Protein AF-A0A8R2HNH5-F1 (afdb_monomer_lite)

Sequence (149 aa):
MDLLIDYLKSFKLNRCCCLFSVRTGLLLIGYFNIIYDSMAIAAISEFLYSPIVQEVLDAITKEQMPFQNSIPIFCYITEFGFNVVLLCAVYRRDLYLLKIYLYGCFTILVTSILFYSVVIAGFDVLMEFVIVFSITYRAISGGGAARRR

Radius of gyration: 25.28 Å; chains: 1; bounding box: 56×39×74 Å

Organism: Bombyx mori (NCBI:txid7091)

pLDDT: mean 72.69, std 14.48, range [40.78, 89.88]

Secondary structure (DSSP, 8-state):
-HHHHHHHHHS-TT--SSS--HHHHHHHHHHHHHHHHHHHHHHHHTT-S-HHHHHHHHHHHTTS-TTTTHHHHHHHHHHHHHHHHHHHHHHHT-HHHHHHHHHHHHHHHHHHHHHHHHHHHHHHHHHHHHHHHHHHHHHHHHTTTTT--

Foldseek 3Di:
DVVVVVVVVVLPLPDDDDDDRPLVVLLVVLVVLLVVLVVVLVCLVVVVDDVVVVVVVCVVPVVPDPCPSVVVNVVSVVSNVLSVLSNVCSVVVPPVSVVVSVVVVVVVVVVVVVVVVVVVVVVVVVVVVVVVVVVVVCVVVVVVVVPPD

Structure (mmCIF, N/CA/C/O backbone):
data_AF-A0A8R2HNH5-F1
#
_entry.id   AF-A0A8R2HNH5-F1
#
loop_
_atom_site.group_PDB
_atom_site.id
_atom_site.type_symbol
_atom_site.label_atom_id
_atom_site.label_alt_id
_atom_site.label_comp_id
_atom_site.label_asym_id
_atom_site.label_entity_id
_atom_site.label_seq_id
_atom_site.pdbx_PDB_ins_code
_atom_site.Cartn_x
_atom_site.Cartn_y
_atom_site.Cartn_z
_atom_site.occupancy
_atom_site.B_iso_or_equiv
_atom_site.auth_seq_id
_atom_site.auth_comp_id
_atom_site.auth_asym_id
_atom_site.auth_atom_id
_atom_site.pdbx_PDB_model_num
ATOM 1 N N . MET A 1 1 ? -23.394 -8.889 -0.971 1.00 49.19 1 MET A N 1
ATOM 2 C CA . MET A 1 1 ? -22.913 -7.711 -0.213 1.00 49.19 1 MET A CA 1
ATOM 3 C C . MET A 1 1 ? -23.625 -7.604 1.132 1.00 49.19 1 MET A C 1
ATOM 5 O O . MET A 1 1 ? -22.932 -7.603 2.141 1.00 49.19 1 MET A O 1
ATOM 9 N N . ASP A 1 2 ? -24.962 -7.654 1.191 1.00 47.84 2 ASP A N 1
ATOM 10 C CA . ASP A 1 2 ? -25.712 -7.696 2.468 1.00 47.84 2 ASP A CA 1
ATOM 11 C C . ASP A 1 2 ? -25.355 -8.895 3.358 1.00 47.84 2 ASP A C 1
ATOM 13 O O . ASP A 1 2 ? -25.257 -8.764 4.571 1.00 47.84 2 ASP A O 1
ATOM 17 N N . LEU A 1 3 ? -24.996 -10.025 2.746 1.00 54.62 3 LEU A N 1
ATOM 18 C CA . LEU A 1 3 ? -24.497 -11.223 3.431 1.00 54.62 3 LEU A CA 1
ATOM 19 C C . LEU A 1 3 ? -23.224 -10.976 4.266 1.00 54.62 3 LEU A C 1
ATOM 21 O O . LEU A 1 3 ? -23.068 -11.564 5.329 1.00 54.62 3 LEU A O 1
ATOM 25 N N . LEU A 1 4 ? -22.333 -10.078 3.824 1.00 55.91 4 LEU A N 1
ATOM 26 C CA . LEU A 1 4 ? -21.110 -9.710 4.555 1.00 55.91 4 LEU A CA 1
ATOM 27 C C . LEU A 1 4 ? -21.417 -8.729 5.700 1.00 55.91 4 LEU A C 1
ATOM 29 O O . LEU A 1 4 ? -20.764 -8.749 6.742 1.00 55.91 4 LEU A O 1
ATOM 33 N N . ILE A 1 5 ? -22.458 -7.909 5.528 1.00 55.69 5 ILE A N 1
ATOM 34 C CA . ILE A 1 5 ? -22.980 -6.989 6.545 1.00 55.69 5 ILE A CA 1
ATOM 35 C C . ILE A 1 5 ? -23.685 -7.770 7.658 1.00 55.69 5 ILE A C 1
ATOM 37 O O . ILE A 1 5 ? -23.468 -7.472 8.833 1.00 55.69 5 ILE A O 1
ATOM 41 N N . ASP A 1 6 ? -24.468 -8.789 7.306 1.00 54.00 6 ASP A N 1
ATOM 42 C CA . ASP A 1 6 ? -25.067 -9.710 8.270 1.00 54.00 6 ASP A CA 1
ATOM 43 C C . ASP A 1 6 ? -24.006 -10.567 8.959 1.00 54.00 6 ASP A C 1
ATOM 45 O O . ASP A 1 6 ? -24.105 -10.790 10.164 1.00 54.00 6 ASP A O 1
ATOM 49 N N . TYR A 1 7 ? -22.927 -10.943 8.262 1.00 58.75 7 TYR A N 1
ATOM 50 C CA . TYR A 1 7 ? -21.777 -11.600 8.889 1.00 58.75 7 TYR A CA 1
ATOM 51 C C . TYR A 1 7 ? -21.073 -10.696 9.911 1.00 58.75 7 TYR A C 1
ATOM 53 O O . TYR A 1 7 ? -20.770 -11.153 11.009 1.00 58.75 7 TYR A O 1
ATOM 61 N N . LEU A 1 8 ? -20.863 -9.408 9.605 1.00 55.78 8 LEU A N 1
ATOM 62 C CA . LEU A 1 8 ? -20.265 -8.428 10.527 1.00 55.78 8 LEU A CA 1
ATOM 63 C C . LEU A 1 8 ? -21.180 -8.065 11.704 1.00 55.78 8 LEU A C 1
ATOM 65 O O . LEU A 1 8 ? -20.689 -7.853 12.809 1.00 55.78 8 LEU A O 1
ATOM 69 N N . LYS A 1 9 ? -22.500 -8.000 11.493 1.00 54.69 9 LYS A N 1
ATOM 70 C CA . LYS A 1 9 ? -23.485 -7.831 12.578 1.00 54.69 9 LYS A CA 1
ATOM 71 C C . LYS A 1 9 ? -23.578 -9.075 13.465 1.00 54.69 9 LYS A C 1
ATOM 73 O O . LYS A 1 9 ? -23.731 -8.944 14.679 1.00 54.69 9 LYS A O 1
ATOM 78 N N . SER A 1 10 ? -23.500 -10.260 12.857 1.00 50.50 10 SER A N 1
ATOM 79 C CA . SER A 1 10 ? -23.504 -11.564 13.532 1.00 50.50 10 SER A CA 1
ATOM 80 C C . SER A 1 10 ? -22.208 -11.808 14.309 1.00 50.50 10 SER A C 1
ATOM 82 O O . SER A 1 10 ? -22.240 -12.357 15.415 1.00 50.50 10 SER A O 1
ATOM 84 N N . PHE A 1 11 ? -21.079 -11.295 13.805 1.00 51.25 11 PHE A N 1
ATOM 85 C CA . PHE A 1 11 ? -19.851 -11.105 14.567 1.00 51.25 11 PHE A CA 1
ATOM 86 C C . PHE A 1 11 ? -20.109 -10.067 15.662 1.00 51.25 11 PHE A C 1
ATOM 88 O O . PHE A 1 11 ? -19.769 -8.889 15.561 1.00 51.25 11 PHE A O 1
ATOM 95 N N . LYS A 1 12 ? -20.711 -10.504 16.771 1.00 48.16 12 LYS A N 1
ATOM 96 C CA . LYS A 1 12 ? -20.643 -9.776 18.034 1.00 48.16 12 LYS A CA 1
ATOM 97 C C . LYS A 1 12 ? -19.169 -9.464 18.278 1.00 48.16 12 LYS A C 1
ATOM 99 O O . LYS A 1 12 ? -18.427 -10.317 18.755 1.00 48.16 12 LYS A O 1
ATOM 104 N N . LEU A 1 13 ? -18.777 -8.211 18.045 1.00 52.16 13 LEU A N 1
ATOM 105 C CA . LEU A 1 13 ? -17.449 -7.641 18.321 1.00 52.16 13 LEU A CA 1
ATOM 106 C C . LEU A 1 13 ? -16.984 -7.864 19.787 1.00 52.16 13 LEU A C 1
ATOM 108 O O . LEU A 1 13 ? -15.843 -7.583 20.141 1.00 52.16 13 LEU A O 1
ATOM 112 N N . ASN A 1 14 ? -17.884 -8.377 20.636 1.00 46.84 14 ASN A N 1
ATOM 113 C CA . ASN A 1 14 ? -17.722 -8.694 22.050 1.00 46.84 14 ASN A CA 1
ATOM 114 C C . ASN A 1 14 ? -17.674 -10.200 22.399 1.00 46.84 14 ASN A C 1
ATOM 116 O O . ASN A 1 14 ? -17.499 -10.509 23.576 1.00 46.84 14 ASN A O 1
ATOM 120 N N . ARG A 1 15 ? -17.846 -11.153 21.468 1.00 49.06 15 ARG A N 1
ATOM 121 C CA . ARG A 1 15 ? -17.728 -12.592 21.790 1.00 49.06 15 ARG A CA 1
ATOM 122 C C . ARG A 1 15 ? -16.972 -13.371 20.716 1.00 49.06 15 ARG A C 1
ATOM 124 O O . ARG A 1 15 ? -17.562 -13.762 19.721 1.00 49.06 15 ARG A O 1
ATOM 131 N N . CYS A 1 16 ? -15.724 -13.717 21.026 1.00 52.25 16 CYS A N 1
ATOM 132 C CA . CYS A 1 16 ? -15.143 -15.003 20.643 1.00 52.25 16 CYS A CA 1
ATOM 133 C C . CYS A 1 16 ? -14.421 -15.595 21.860 1.00 52.25 16 CYS A C 1
ATOM 135 O O . CYS A 1 16 ? -13.607 -14.936 22.501 1.00 52.25 16 CYS A O 1
ATOM 137 N N . CYS A 1 17 ? -14.782 -16.835 22.180 1.00 53.31 17 CYS A N 1
ATOM 138 C CA . CYS A 1 17 ? -14.506 -17.542 23.427 1.00 53.31 17 CYS A CA 1
ATOM 139 C C . CYS A 1 17 ? -13.074 -18.071 23.603 1.00 53.31 17 CYS A C 1
ATOM 141 O O . CYS A 1 17 ? -12.868 -18.811 24.558 1.00 53.31 17 CYS A O 1
ATOM 143 N N . CYS A 1 18 ? -12.094 -17.756 22.743 1.00 49.91 18 CYS A N 1
ATOM 144 C CA . CYS A 1 18 ? -10.873 -18.574 22.739 1.00 49.91 18 CYS A CA 1
ATOM 145 C C . CYS A 1 18 ? -9.495 -17.902 22.687 1.00 49.91 18 CYS A C 1
ATOM 147 O O . CYS A 1 18 ? -8.581 -18.686 22.849 1.00 49.91 18 CYS A O 1
ATOM 149 N N . LEU A 1 19 ? -9.293 -16.571 22.540 1.00 49.72 19 LEU A N 1
ATOM 150 C CA . LEU A 1 19 ? -8.087 -15.863 23.078 1.00 49.72 19 LEU A CA 1
ATOM 151 C C . LEU A 1 19 ? -7.898 -14.390 22.657 1.00 49.72 19 LEU A C 1
ATOM 153 O O . LEU A 1 19 ? -7.237 -13.670 23.392 1.00 49.72 19 LEU A O 1
ATOM 157 N N . PHE A 1 20 ? -8.476 -13.882 21.561 1.00 53.72 20 PHE A N 1
ATOM 158 C CA . PHE A 1 20 ? -8.347 -12.455 21.204 1.00 53.72 20 PHE A CA 1
ATOM 159 C C . PHE A 1 20 ? -9.618 -11.920 20.530 1.00 53.72 20 PHE A C 1
ATOM 161 O O . PHE A 1 20 ? -10.159 -12.541 19.616 1.00 53.72 20 PHE A O 1
ATOM 168 N N . SER A 1 21 ? -10.112 -10.760 20.978 1.00 66.12 21 SER A N 1
ATOM 169 C CA . SER A 1 21 ? -11.198 -10.063 20.279 1.00 66.12 21 SER A CA 1
ATOM 170 C C . SER A 1 21 ? -10.675 -9.550 18.937 1.00 66.12 21 SER A C 1
ATOM 172 O O . SER A 1 21 ? -9.622 -8.912 18.886 1.00 66.12 21 SER A O 1
ATOM 174 N N . VAL A 1 22 ? -11.435 -9.775 17.861 1.00 71.06 22 VAL A N 1
ATOM 175 C CA . VAL A 1 22 ? -11.152 -9.256 16.507 1.00 71.06 22 VAL A CA 1
ATOM 176 C C . VAL A 1 22 ? -10.883 -7.748 16.534 1.00 71.06 22 VAL A C 1
ATOM 178 O O . VAL A 1 22 ? -10.036 -7.245 15.802 1.00 71.06 22 VAL A O 1
ATOM 181 N N . ARG A 1 23 ? -11.535 -7.032 17.457 1.00 71.62 23 ARG A N 1
ATOM 182 C CA . ARG A 1 23 ? -11.308 -5.607 17.698 1.00 71.62 23 ARG A CA 1
ATOM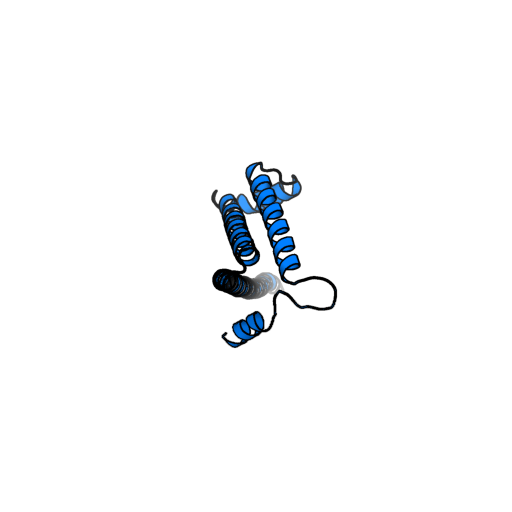 183 C C . ARG A 1 23 ? -9.869 -5.299 18.107 1.00 71.62 23 ARG A C 1
ATOM 185 O O . ARG A 1 23 ? -9.281 -4.351 17.602 1.00 71.62 23 ARG A O 1
ATOM 192 N N . THR A 1 24 ? -9.322 -6.076 19.036 1.00 76.62 24 THR A N 1
ATOM 193 C CA . THR A 1 24 ? -7.963 -5.877 19.542 1.00 76.62 24 THR A CA 1
ATOM 194 C C . THR A 1 24 ? -6.935 -6.199 18.460 1.00 76.62 24 THR A C 1
ATOM 196 O O . THR A 1 24 ? -5.961 -5.467 18.327 1.00 76.62 24 THR A O 1
ATOM 199 N N . GLY A 1 25 ? -7.188 -7.225 17.637 1.00 79.38 25 GLY A N 1
ATOM 200 C CA . GLY A 1 25 ? -6.348 -7.542 16.477 1.00 79.38 25 GLY A CA 1
ATOM 201 C C . GLY A 1 25 ? -6.313 -6.411 15.444 1.00 79.38 25 GLY A C 1
ATOM 202 O O . GLY A 1 25 ? -5.236 -5.976 15.052 1.00 79.38 25 GLY A O 1
ATOM 203 N N . LEU A 1 26 ? -7.479 -5.874 15.068 1.00 81.31 26 LEU A N 1
ATOM 204 C CA . LEU A 1 26 ? -7.586 -4.745 14.133 1.00 81.31 26 LEU A CA 1
ATOM 205 C C . LEU A 1 26 ? -6.884 -3.480 14.642 1.00 81.31 26 LEU A C 1
ATOM 207 O O . LEU A 1 26 ? -6.230 -2.792 13.865 1.00 81.31 26 LEU A O 1
ATOM 211 N N . LEU A 1 27 ? -7.003 -3.179 15.939 1.00 83.56 27 LEU A N 1
ATOM 212 C CA . LEU A 1 27 ? -6.308 -2.036 16.538 1.00 83.56 27 LEU A CA 1
ATOM 213 C C . LEU A 1 27 ? -4.793 -2.221 16.495 1.00 83.56 27 LEU A C 1
ATOM 215 O O . LEU A 1 27 ? -4.081 -1.300 16.111 1.00 83.56 27 LEU A O 1
ATOM 219 N N . LEU A 1 28 ? -4.309 -3.406 16.868 1.00 86.31 28 LEU A N 1
ATOM 220 C CA . LEU A 1 28 ? -2.882 -3.706 16.891 1.00 86.31 28 LEU A CA 1
ATOM 221 C C . LEU A 1 28 ? -2.278 -3.595 15.485 1.00 86.31 28 LEU A C 1
ATOM 223 O O . LEU A 1 28 ? -1.297 -2.880 15.310 1.00 86.31 28 LEU A O 1
ATOM 227 N N . ILE A 1 29 ? -2.910 -4.209 14.482 1.00 86.50 29 ILE A N 1
ATOM 228 C CA . ILE A 1 29 ? -2.470 -4.126 13.080 1.00 86.50 29 ILE A CA 1
ATOM 229 C C . ILE A 1 29 ? -2.472 -2.673 12.586 1.00 86.50 29 ILE A C 1
ATOM 231 O O . ILE A 1 29 ? -1.481 -2.226 12.017 1.00 86.50 29 ILE A O 1
ATOM 235 N N . GLY A 1 30 ? -3.538 -1.911 12.856 1.00 85.50 30 GLY A N 1
ATOM 236 C CA . GLY A 1 30 ? -3.618 -0.506 12.449 1.00 85.50 30 GLY A CA 1
ATOM 237 C C . GLY A 1 30 ? -2.497 0.355 13.040 1.00 85.50 30 GLY A C 1
ATOM 238 O O . GLY A 1 30 ? -1.907 1.163 12.327 1.00 85.50 30 GLY A O 1
ATOM 239 N N . TYR A 1 31 ? -2.157 0.162 14.319 1.00 87.31 31 TYR A N 1
ATOM 240 C CA . TYR A 1 31 ? -1.046 0.883 14.951 1.00 87.31 31 TYR A CA 1
ATOM 241 C C . TYR A 1 31 ? 0.321 0.489 14.382 1.00 87.31 31 TYR A C 1
ATOM 243 O O . TYR A 1 31 ? 1.149 1.370 14.153 1.00 87.31 31 TYR A O 1
ATOM 251 N N . PHE A 1 32 ? 0.561 -0.803 14.138 1.00 89.88 32 PHE A N 1
ATOM 252 C CA . PHE A 1 32 ? 1.813 -1.255 13.523 1.00 89.88 32 PHE A CA 1
ATOM 253 C C . PHE A 1 32 ? 1.995 -0.682 12.117 1.00 89.88 32 PHE A C 1
ATOM 255 O O . PHE A 1 32 ? 3.085 -0.203 11.807 1.00 89.88 32 PHE A O 1
ATOM 262 N N . ASN A 1 33 ? 0.932 -0.658 11.309 1.00 88.50 33 ASN A N 1
ATOM 263 C CA . ASN A 1 33 ? 0.999 -0.090 9.966 1.00 88.50 33 ASN A CA 1
ATOM 264 C C . ASN A 1 33 ? 1.287 1.417 9.993 1.00 88.50 33 ASN A C 1
ATOM 266 O O . ASN A 1 33 ? 2.152 1.871 9.261 1.00 88.50 33 ASN A O 1
ATOM 270 N N . ILE A 1 34 ? 0.672 2.185 10.900 1.00 89.81 34 ILE A N 1
ATOM 271 C CA . ILE A 1 34 ? 0.979 3.621 11.046 1.00 89.81 34 ILE A CA 1
ATOM 272 C C . ILE A 1 34 ? 2.462 3.865 11.358 1.00 89.81 34 ILE A C 1
ATOM 274 O O . ILE A 1 34 ? 3.072 4.777 10.797 1.00 89.81 34 ILE A O 1
ATOM 278 N N . ILE A 1 35 ? 3.043 3.072 12.264 1.00 89.69 35 ILE A N 1
ATOM 279 C CA . ILE A 1 35 ? 4.464 3.194 12.614 1.00 89.69 35 ILE A CA 1
ATOM 280 C C . ILE A 1 35 ? 5.322 2.859 11.392 1.00 89.69 35 ILE A C 1
ATOM 282 O O . ILE A 1 35 ? 6.223 3.627 11.057 1.00 89.69 35 ILE A O 1
ATOM 286 N N . TYR A 1 36 ? 5.010 1.764 10.701 1.00 88.31 36 TYR A N 1
ATOM 287 C CA . TYR A 1 36 ? 5.710 1.355 9.488 1.00 88.31 36 TYR A CA 1
ATOM 288 C C . TYR A 1 36 ? 5.659 2.433 8.396 1.00 88.31 36 TYR A C 1
ATOM 290 O O . TYR A 1 36 ? 6.710 2.836 7.900 1.00 88.31 36 TYR A O 1
ATOM 298 N N . ASP A 1 37 ? 4.475 2.970 8.099 1.00 86.56 37 ASP A N 1
ATOM 299 C CA . ASP A 1 37 ? 4.272 4.018 7.093 1.00 86.56 37 ASP A CA 1
ATOM 300 C C . ASP A 1 37 ? 5.079 5.277 7.439 1.00 86.56 37 ASP A C 1
ATOM 302 O O . ASP A 1 37 ? 5.743 5.861 6.582 1.00 86.56 37 ASP A O 1
ATOM 306 N N . SER A 1 38 ? 5.087 5.676 8.716 1.00 86.12 38 SER A N 1
ATOM 307 C CA . SER A 1 38 ? 5.867 6.833 9.170 1.00 86.12 38 SER A CA 1
ATOM 308 C C . SER A 1 38 ? 7.379 6.624 9.018 1.00 86.12 38 SER A C 1
ATOM 310 O O . SER A 1 38 ? 8.084 7.541 8.593 1.00 86.12 38 SER A O 1
ATOM 312 N N . MET A 1 39 ? 7.876 5.410 9.292 1.00 85.19 39 MET A N 1
ATOM 313 C CA . MET A 1 39 ? 9.281 5.056 9.077 1.00 85.19 39 MET A CA 1
ATOM 314 C C . MET A 1 39 ? 9.627 5.001 7.586 1.00 85.19 39 MET A C 1
ATOM 316 O O . MET A 1 39 ? 10.702 5.456 7.203 1.00 85.19 39 MET A O 1
ATOM 320 N N . ALA A 1 40 ? 8.727 4.491 6.741 1.00 82.12 40 ALA A N 1
ATOM 321 C CA . ALA A 1 40 ? 8.919 4.428 5.295 1.00 82.12 40 ALA A CA 1
ATOM 322 C C . ALA A 1 40 ? 8.988 5.830 4.667 1.00 82.12 40 ALA A C 1
ATOM 324 O O . ALA A 1 40 ? 9.898 6.109 3.885 1.00 82.12 40 ALA A O 1
ATOM 325 N N . ILE A 1 41 ? 8.089 6.740 5.058 1.00 82.25 41 ILE A N 1
ATOM 326 C CA . ILE A 1 41 ? 8.113 8.1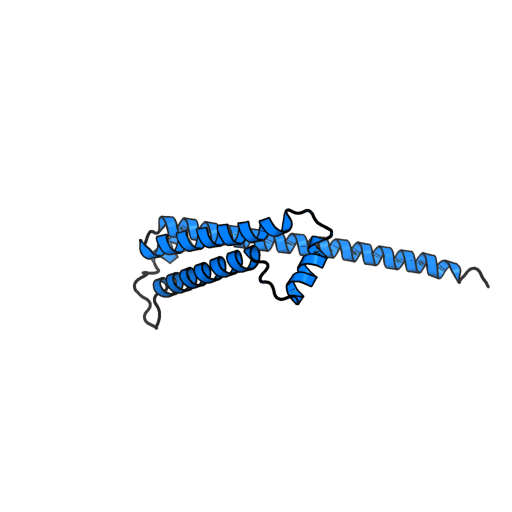39 4.600 1.00 82.25 41 ILE A CA 1
ATOM 327 C C . ILE A 1 41 ? 9.418 8.823 5.030 1.00 82.25 41 ILE A C 1
ATOM 329 O O . ILE A 1 41 ? 10.064 9.474 4.205 1.00 82.25 41 ILE A O 1
ATOM 333 N N . ALA A 1 42 ? 9.840 8.638 6.286 1.00 81.06 42 ALA A N 1
ATOM 334 C CA . ALA A 1 42 ? 11.096 9.193 6.789 1.00 81.06 42 ALA A CA 1
ATOM 335 C C . ALA A 1 42 ? 12.311 8.654 6.011 1.00 81.06 42 ALA A C 1
ATOM 337 O O . ALA A 1 42 ? 13.138 9.438 5.541 1.00 81.06 42 ALA A O 1
ATOM 338 N N . ALA A 1 43 ? 12.372 7.337 5.786 1.00 74.81 43 ALA A N 1
ATOM 339 C CA . ALA A 1 43 ? 13.460 6.686 5.058 1.00 74.81 43 ALA A CA 1
ATOM 340 C C . ALA A 1 43 ? 13.605 7.196 3.614 1.00 74.81 43 ALA A C 1
ATOM 342 O O . ALA A 1 43 ? 14.727 7.408 3.148 1.00 74.81 43 ALA A O 1
ATOM 343 N N . ILE A 1 44 ? 12.490 7.438 2.916 1.00 73.94 44 ILE A N 1
ATOM 344 C CA . ILE A 1 44 ? 12.510 7.991 1.554 1.00 73.94 44 ILE A CA 1
ATOM 345 C C . ILE A 1 44 ? 12.944 9.463 1.570 1.00 73.94 44 ILE A C 1
ATOM 347 O O . ILE A 1 44 ? 13.692 9.890 0.692 1.00 73.94 44 ILE A O 1
ATOM 351 N N . SER A 1 45 ? 12.505 10.236 2.568 1.00 70.06 45 SER A N 1
ATOM 352 C CA . SER A 1 45 ? 12.795 11.673 2.654 1.00 70.06 45 SER A CA 1
ATOM 353 C C . SER A 1 45 ? 14.263 12.000 2.950 1.00 70.06 45 SER A C 1
ATOM 355 O O . SER A 1 45 ? 14.779 12.991 2.439 1.00 70.06 45 SER A O 1
ATOM 357 N N . GLU A 1 46 ? 14.951 11.157 3.724 1.00 64.75 46 GLU A N 1
ATOM 358 C CA . GLU A 1 46 ? 16.354 11.368 4.107 1.00 64.75 46 GLU A CA 1
ATOM 359 C C . GLU A 1 46 ? 17.353 10.607 3.216 1.00 64.75 46 GLU A C 1
ATOM 361 O O . GLU A 1 46 ? 18.542 10.570 3.525 1.00 64.75 46 GLU A O 1
ATOM 366 N N . PHE A 1 47 ? 16.904 9.989 2.112 1.00 59.81 47 PHE A N 1
ATOM 367 C CA . PHE A 1 47 ? 17.721 9.061 1.311 1.00 59.81 47 PHE A CA 1
ATOM 368 C C . PHE A 1 47 ? 18.382 7.966 2.172 1.00 59.81 47 PHE A C 1
ATOM 370 O O . PHE A 1 47 ? 19.448 7.458 1.829 1.00 59.81 47 PHE A O 1
ATOM 377 N N . LEU A 1 48 ? 17.748 7.557 3.276 1.00 54.31 48 LEU A N 1
ATOM 378 C CA . LEU A 1 48 ? 18.312 6.645 4.279 1.00 54.31 48 LEU A CA 1
ATOM 379 C C . LEU A 1 48 ? 18.268 5.168 3.841 1.00 54.31 48 LEU A C 1
ATOM 381 O O . LEU A 1 48 ? 18.145 4.253 4.655 1.00 54.31 48 LEU A O 1
ATOM 385 N N . TYR A 1 49 ? 18.319 4.917 2.537 1.00 56.91 49 TYR A N 1
ATOM 386 C CA . TYR A 1 49 ? 18.413 3.572 1.998 1.00 56.91 49 TYR A CA 1
ATOM 387 C C . TYR A 1 49 ? 19.849 3.064 2.127 1.00 56.91 49 TYR A C 1
ATOM 389 O O . TYR A 1 49 ? 20.812 3.796 1.908 1.00 56.91 49 TYR A O 1
ATOM 397 N N . SER A 1 50 ? 19.990 1.777 2.458 1.00 59.41 50 SER A N 1
ATOM 398 C CA . SER A 1 50 ? 21.262 1.062 2.322 1.00 59.41 50 SER A CA 1
ATOM 399 C C . SER A 1 50 ? 21.855 1.326 0.926 1.00 59.41 50 SER A C 1
ATOM 401 O O . SER A 1 50 ? 21.090 1.326 -0.045 1.00 59.41 50 SER A O 1
ATOM 403 N N . PRO A 1 51 ? 23.183 1.508 0.789 1.00 57.56 51 PRO A N 1
ATOM 404 C CA . PRO A 1 51 ? 23.826 1.855 -0.484 1.00 57.56 51 PRO A CA 1
ATOM 405 C C . PRO A 1 51 ? 23.484 0.879 -1.622 1.00 57.56 51 PRO A C 1
ATOM 407 O O . PRO A 1 51 ? 23.382 1.281 -2.774 1.00 57.56 51 PRO A O 1
ATOM 410 N N . ILE A 1 52 ? 23.205 -0.387 -1.295 1.00 59.16 52 ILE A N 1
ATOM 411 C CA . ILE A 1 52 ? 22.788 -1.421 -2.257 1.00 59.16 52 ILE A CA 1
ATOM 412 C C . ILE A 1 52 ? 21.405 -1.114 -2.854 1.00 59.16 52 ILE A C 1
ATOM 414 O O . ILE A 1 52 ? 21.165 -1.333 -4.038 1.00 59.16 52 ILE A O 1
ATOM 418 N N . VAL A 1 53 ? 20.475 -0.610 -2.039 1.00 59.88 53 VAL A N 1
ATOM 419 C CA . VAL A 1 53 ? 19.114 -0.282 -2.489 1.00 59.88 53 VAL A CA 1
ATOM 420 C C . VAL A 1 53 ? 19.120 1.023 -3.278 1.00 59.88 53 VAL A C 1
ATOM 422 O O . VAL A 1 53 ? 18.389 1.127 -4.256 1.00 59.88 53 VAL A O 1
ATOM 425 N N . GLN A 1 54 ? 19.981 1.978 -2.911 1.00 62.81 54 GLN A N 1
ATOM 426 C CA . GLN A 1 54 ? 20.207 3.186 -3.709 1.00 62.81 54 GLN A CA 1
ATOM 427 C C . GLN A 1 54 ? 20.775 2.864 -5.089 1.00 62.81 54 GLN A C 1
ATOM 429 O O . GLN A 1 54 ? 20.298 3.428 -6.059 1.00 62.81 54 GLN A O 1
ATOM 434 N N . GLU A 1 55 ? 21.730 1.942 -5.208 1.00 61.06 55 GLU A N 1
ATOM 435 C CA . GLU A 1 55 ? 22.329 1.603 -6.505 1.00 61.06 55 GLU A CA 1
ATOM 436 C C . GLU A 1 55 ? 21.316 0.952 -7.461 1.00 61.06 55 GLU A C 1
ATOM 438 O O . GLU A 1 55 ? 21.255 1.297 -8.642 1.00 61.06 55 GLU A O 1
ATOM 443 N N . VAL A 1 56 ? 20.460 0.064 -6.944 1.00 62.59 56 VAL A N 1
ATOM 444 C CA . VAL A 1 56 ? 19.355 -0.520 -7.722 1.00 62.59 56 VAL A CA 1
ATOM 445 C C . VAL A 1 56 ? 18.306 0.539 -8.063 1.00 62.59 56 VAL A C 1
ATOM 447 O O . VAL A 1 56 ? 17.820 0.576 -9.194 1.00 62.59 56 VAL A O 1
ATOM 450 N N . LEU A 1 57 ? 17.971 1.420 -7.116 1.00 61.00 57 LEU A N 1
ATOM 451 C CA . LEU A 1 57 ? 17.015 2.500 -7.347 1.00 61.00 57 LEU A CA 1
ATOM 452 C C . LEU A 1 57 ? 17.550 3.490 -8.389 1.00 61.00 57 LEU A C 1
ATOM 454 O O . LEU A 1 57 ? 16.821 3.839 -9.308 1.00 61.00 57 LEU A O 1
ATOM 458 N N . ASP A 1 58 ? 18.822 3.868 -8.328 1.00 62.25 58 ASP A N 1
ATOM 459 C CA . ASP A 1 58 ? 19.484 4.748 -9.294 1.00 62.25 58 ASP A CA 1
ATOM 460 C C . ASP A 1 58 ? 19.600 4.103 -10.676 1.00 62.25 58 ASP A C 1
ATOM 462 O O . ASP A 1 58 ? 19.440 4.792 -11.686 1.00 62.25 58 ASP A O 1
ATOM 466 N N . ALA A 1 59 ? 19.844 2.792 -10.748 1.00 64.81 59 ALA A N 1
ATOM 467 C CA . ALA A 1 59 ? 19.852 2.057 -12.011 1.00 64.81 59 ALA A CA 1
ATOM 468 C C . ALA A 1 59 ? 18.469 2.051 -12.687 1.00 64.81 59 ALA A C 1
ATOM 470 O O . ALA A 1 59 ? 18.393 2.129 -13.911 1.00 64.81 59 ALA A O 1
ATOM 471 N N . ILE A 1 60 ? 17.386 2.007 -11.905 1.00 61.66 60 ILE A N 1
ATOM 472 C CA . ILE A 1 60 ? 16.004 2.074 -12.408 1.00 61.66 60 ILE A CA 1
ATOM 473 C C . ILE A 1 60 ? 15.595 3.527 -12.720 1.00 61.66 60 ILE A C 1
ATOM 475 O O . ILE A 1 60 ? 14.937 3.787 -13.726 1.00 61.66 60 ILE A O 1
ATOM 479 N N . THR A 1 61 ? 16.021 4.487 -11.894 1.00 55.25 61 THR A N 1
ATOM 480 C CA . THR A 1 61 ? 15.575 5.893 -11.952 1.00 55.25 61 THR A CA 1
ATOM 481 C C . THR A 1 61 ? 16.342 6.713 -12.999 1.00 55.25 61 THR A C 1
ATOM 483 O O . THR A 1 61 ? 15.825 7.707 -13.507 1.00 55.25 61 THR A O 1
ATOM 486 N N . LYS A 1 62 ? 17.559 6.309 -13.402 1.00 54.69 62 LYS A N 1
ATOM 487 C CA . LYS A 1 62 ? 18.368 7.055 -14.392 1.00 54.69 62 LYS A CA 1
ATOM 488 C C . LYS A 1 62 ? 17.740 7.175 -15.785 1.00 54.69 62 LYS A C 1
ATOM 490 O O . LYS A 1 62 ? 18.095 8.107 -16.504 1.00 54.69 62 LYS A O 1
ATOM 495 N N . GLU A 1 63 ? 16.818 6.292 -16.167 1.00 53.88 63 GLU A N 1
ATOM 496 C CA . GLU A 1 63 ? 16.132 6.361 -17.469 1.00 53.88 63 GLU A CA 1
ATOM 497 C C . GLU A 1 63 ? 14.720 6.970 -17.403 1.00 53.88 63 GLU A C 1
ATOM 499 O O . GLU A 1 63 ? 14.131 7.277 -18.442 1.00 53.88 63 GLU A O 1
ATOM 504 N N . GLN A 1 64 ? 14.160 7.196 -16.210 1.00 52.09 64 GLN A N 1
ATOM 505 C CA . GLN A 1 64 ? 12.765 7.611 -16.039 1.00 52.09 64 GLN A CA 1
ATOM 506 C C . GLN A 1 64 ? 12.665 8.819 -15.097 1.00 52.09 64 GLN A C 1
ATOM 508 O O . GLN A 1 64 ? 12.972 8.729 -13.922 1.00 52.09 64 GLN A O 1
ATOM 513 N N . MET A 1 65 ? 12.240 9.952 -15.674 1.00 44.72 65 MET A N 1
ATOM 514 C CA . MET A 1 65 ? 11.912 11.281 -15.114 1.00 44.72 65 MET A CA 1
ATOM 515 C C . MET A 1 65 ? 11.919 11.499 -13.572 1.00 44.72 65 MET A C 1
ATOM 517 O O . MET A 1 65 ? 11.458 10.650 -12.815 1.00 44.72 65 MET A O 1
ATOM 521 N N . PRO A 1 66 ? 12.223 12.733 -13.096 1.00 52.94 66 PRO A N 1
ATOM 522 C CA . PRO A 1 66 ? 12.354 13.116 -11.670 1.00 52.94 66 PRO A CA 1
ATOM 523 C C . PRO A 1 66 ? 11.121 12.905 -10.758 1.00 52.94 66 PRO A C 1
ATOM 525 O O . PRO A 1 66 ? 11.169 13.233 -9.576 1.00 52.94 66 PRO A O 1
ATOM 528 N N . PHE A 1 67 ? 10.015 12.366 -11.274 1.00 52.16 67 PHE A N 1
ATOM 529 C CA . PHE A 1 67 ? 8.772 12.119 -10.539 1.00 52.16 67 PHE A CA 1
ATOM 530 C C . PHE A 1 67 ? 8.693 10.732 -9.877 1.00 52.16 67 PHE A C 1
ATOM 532 O O . PHE A 1 67 ? 7.765 10.491 -9.103 1.00 52.16 67 PHE A O 1
ATOM 539 N N . GLN A 1 68 ? 9.639 9.818 -10.133 1.00 57.16 68 GLN A N 1
ATOM 540 C CA . GLN A 1 68 ? 9.560 8.448 -9.605 1.00 57.16 68 GLN A CA 1
ATOM 541 C C . GLN A 1 68 ? 9.659 8.364 -8.077 1.00 57.16 68 GLN A C 1
ATOM 543 O O . GLN A 1 68 ? 8.967 7.545 -7.481 1.00 57.16 68 GLN A O 1
ATOM 548 N N . ASN A 1 69 ? 10.413 9.257 -7.429 1.00 58.19 69 ASN A N 1
ATOM 549 C CA . ASN A 1 69 ? 10.529 9.271 -5.965 1.00 58.19 69 ASN A CA 1
ATOM 550 C C . ASN A 1 69 ? 9.263 9.793 -5.270 1.00 58.19 69 ASN A C 1
ATOM 552 O O . ASN A 1 69 ? 9.037 9.507 -4.098 1.00 58.19 69 ASN A O 1
ATOM 556 N N . SER A 1 70 ? 8.408 10.538 -5.978 1.00 66.62 70 SER A N 1
ATOM 557 C CA . SER A 1 70 ? 7.170 11.081 -5.409 1.00 66.62 70 SER A CA 1
ATOM 558 C C . SER A 1 70 ? 6.062 10.032 -5.317 1.00 66.62 70 SER A C 1
ATOM 560 O O . SER A 1 70 ? 5.288 10.047 -4.364 1.00 66.62 70 SER A O 1
ATOM 562 N N . ILE A 1 71 ? 5.998 9.104 -6.274 1.00 74.31 71 ILE A N 1
ATOM 563 C CA . ILE A 1 71 ? 4.977 8.045 -6.337 1.00 74.31 71 ILE A CA 1
ATOM 564 C C . ILE A 1 71 ? 4.934 7.195 -5.050 1.00 74.31 71 ILE A C 1
ATOM 566 O O . ILE A 1 71 ? 3.857 7.105 -4.457 1.00 74.31 71 ILE A O 1
ATOM 570 N N . PRO A 1 72 ? 6.050 6.619 -4.553 1.00 72.50 72 PRO A N 1
ATOM 571 C CA . PRO A 1 72 ? 6.023 5.822 -3.331 1.00 72.50 72 PRO A CA 1
ATOM 572 C C . PRO A 1 72 ? 5.659 6.660 -2.100 1.00 72.50 72 PRO A C 1
ATOM 574 O O . PRO A 1 72 ? 4.922 6.180 -1.245 1.00 72.50 72 PRO A O 1
ATOM 577 N N . ILE A 1 73 ? 6.086 7.928 -2.029 1.00 78.00 73 ILE A N 1
ATOM 578 C CA . ILE A 1 73 ? 5.714 8.834 -0.928 1.00 78.00 73 ILE A CA 1
ATOM 579 C C . ILE A 1 73 ? 4.193 9.027 -0.886 1.00 78.00 73 ILE A C 1
ATOM 581 O O . ILE A 1 73 ? 3.587 8.901 0.178 1.00 78.00 73 ILE A O 1
ATOM 585 N N . PHE A 1 74 ? 3.557 9.287 -2.034 1.00 81.38 74 PHE A N 1
ATOM 586 C CA . PHE A 1 74 ? 2.100 9.410 -2.101 1.00 81.38 74 PHE A CA 1
ATOM 587 C C . PHE A 1 74 ? 1.397 8.115 -1.689 1.00 81.38 74 PHE A C 1
ATOM 589 O O . PHE A 1 74 ? 0.419 8.184 -0.945 1.00 81.38 74 PHE A O 1
ATOM 596 N N . CYS A 1 75 ? 1.910 6.950 -2.098 1.00 82.75 75 CYS A N 1
ATOM 597 C CA . CYS A 1 75 ? 1.368 5.661 -1.672 1.00 82.75 75 CYS A CA 1
ATOM 598 C C . CYS A 1 75 ? 1.385 5.512 -0.143 1.00 82.75 75 CYS A C 1
ATOM 600 O O . CYS A 1 75 ? 0.320 5.307 0.443 1.00 82.75 75 CYS A O 1
ATOM 602 N N . TYR A 1 76 ? 2.530 5.718 0.514 1.00 84.62 76 TYR A N 1
ATOM 603 C CA . TYR A 1 76 ? 2.620 5.595 1.976 1.00 84.62 76 TYR A CA 1
ATOM 604 C C . TYR A 1 76 ? 1.770 6.635 2.720 1.00 84.62 76 TYR A C 1
ATOM 606 O O . TYR A 1 76 ? 1.177 6.322 3.748 1.00 84.62 76 TYR A O 1
ATOM 614 N N . ILE A 1 77 ? 1.625 7.858 2.193 1.00 86.56 77 ILE A N 1
ATOM 615 C CA . ILE A 1 77 ? 0.722 8.867 2.779 1.00 86.56 77 ILE A CA 1
ATOM 616 C C . ILE A 1 77 ? -0.743 8.419 2.676 1.00 86.56 77 ILE A C 1
ATOM 618 O O . ILE A 1 77 ? -1.516 8.583 3.625 1.00 86.56 77 ILE A O 1
ATOM 622 N N . THR A 1 78 ? -1.148 7.860 1.533 1.00 87.31 78 THR A N 1
ATOM 623 C CA . THR A 1 78 ? -2.518 7.357 1.365 1.00 87.31 78 THR A CA 1
ATOM 624 C C . THR A 1 78 ? -2.797 6.141 2.246 1.00 87.31 78 THR A C 1
ATOM 626 O O . THR A 1 78 ? -3.878 6.062 2.835 1.00 87.31 78 THR A O 1
ATOM 629 N N . GLU A 1 79 ? -1.823 5.243 2.399 1.00 85.94 79 GLU A N 1
ATOM 630 C CA . GLU A 1 79 ? -1.901 4.080 3.286 1.00 85.94 79 GLU A CA 1
ATOM 631 C C . GLU A 1 79 ? -2.014 4.509 4.754 1.00 85.94 79 GLU A C 1
ATOM 633 O O . GLU A 1 79 ? -2.948 4.095 5.449 1.00 85.94 79 GLU A O 1
ATOM 638 N N . PHE A 1 80 ? -1.185 5.466 5.175 1.00 88.44 80 PHE A N 1
ATOM 639 C CA . PHE A 1 80 ? -1.256 6.086 6.495 1.00 88.44 80 PHE A CA 1
ATOM 640 C C . PHE A 1 80 ? -2.653 6.658 6.777 1.00 88.44 80 PHE A C 1
ATOM 642 O O . PHE A 1 80 ? -3.256 6.380 7.818 1.00 88.44 80 PHE A O 1
ATOM 649 N N . GLY A 1 81 ? -3.216 7.416 5.829 1.00 87.94 81 GLY A N 1
ATOM 650 C CA . GLY A 1 81 ? -4.568 7.966 5.943 1.00 87.94 81 GLY A CA 1
ATOM 651 C C . GLY A 1 81 ? -5.644 6.882 6.086 1.00 87.94 81 GLY A C 1
ATOM 652 O O . GLY A 1 81 ? -6.531 6.993 6.937 1.00 87.94 81 GLY A O 1
ATOM 653 N N . PHE A 1 82 ? -5.544 5.800 5.311 1.00 88.69 82 PHE A N 1
ATOM 654 C CA . PHE A 1 82 ? -6.456 4.656 5.403 1.00 88.69 82 PHE A CA 1
ATOM 655 C C . PHE A 1 82 ? -6.363 3.938 6.755 1.00 88.69 82 PHE A C 1
ATOM 657 O O . PHE A 1 82 ? -7.396 3.589 7.339 1.00 88.69 82 PHE A O 1
ATOM 664 N N . ASN A 1 83 ? -5.153 3.763 7.288 1.00 88.94 83 ASN A N 1
ATOM 665 C CA . ASN A 1 83 ? -4.926 3.147 8.595 1.00 88.94 83 ASN A CA 1
ATOM 666 C C . ASN A 1 83 ? -5.489 4.012 9.739 1.00 88.94 83 ASN A C 1
ATOM 668 O O . ASN A 1 83 ? -6.099 3.483 10.674 1.00 88.94 83 ASN A O 1
ATOM 672 N N . VAL A 1 84 ? -5.407 5.344 9.637 1.00 88.12 84 VAL A N 1
ATOM 673 C CA . VAL A 1 84 ? -6.067 6.264 10.584 1.00 88.12 84 VAL A CA 1
ATOM 674 C C . VAL A 1 84 ? -7.594 6.117 10.541 1.00 88.12 84 VAL A C 1
ATOM 676 O O . VAL A 1 84 ? -8.236 6.047 11.594 1.00 88.12 84 VAL A O 1
ATOM 679 N N . VAL A 1 85 ? -8.193 6.007 9.348 1.00 87.62 85 VAL A N 1
ATOM 680 C CA . VAL A 1 85 ? -9.645 5.784 9.197 1.00 87.62 85 VAL A CA 1
ATOM 681 C C . VAL A 1 85 ? -10.072 4.458 9.834 1.00 87.62 85 VAL A C 1
ATOM 683 O O . VAL A 1 85 ? -11.082 4.429 10.544 1.00 87.62 85 VAL A O 1
ATOM 686 N N . LEU A 1 86 ? -9.291 3.384 9.658 1.00 86.44 86 LEU A N 1
ATOM 687 C CA . LEU A 1 86 ? -9.524 2.096 10.322 1.00 86.44 86 LEU A CA 1
ATOM 688 C C . LEU A 1 86 ? -9.526 2.240 11.848 1.00 86.44 86 LEU A C 1
ATOM 690 O O . LEU A 1 86 ? -10.455 1.784 12.521 1.00 86.44 86 LEU A O 1
ATOM 694 N N . LEU A 1 87 ? -8.506 2.898 12.399 1.00 86.62 87 LEU A N 1
ATOM 695 C CA . LEU A 1 87 ? -8.383 3.137 13.836 1.00 86.62 87 LEU A CA 1
ATOM 696 C C . LEU A 1 87 ? -9.573 3.933 14.377 1.00 86.62 87 LEU A C 1
ATOM 698 O O . LEU A 1 87 ? -10.173 3.536 15.381 1.00 86.62 87 LEU A O 1
ATOM 702 N N . CYS A 1 88 ? -9.984 5.000 13.687 1.00 85.56 88 CYS A N 1
ATOM 703 C CA . CYS A 1 88 ? -11.178 5.762 14.047 1.00 85.56 88 CYS A CA 1
ATOM 704 C C . CYS A 1 88 ? -12.455 4.907 14.004 1.00 85.56 88 CYS A C 1
ATOM 706 O O . CYS A 1 88 ? -13.258 4.976 14.942 1.00 85.56 88 CYS A O 1
ATOM 708 N N . ALA A 1 89 ? -12.630 4.077 12.970 1.00 83.31 89 ALA A N 1
ATOM 709 C CA . ALA A 1 89 ? -13.782 3.187 12.820 1.00 83.31 89 ALA A CA 1
ATOM 710 C C . ALA A 1 89 ? -13.891 2.195 13.990 1.00 83.31 89 ALA A C 1
ATOM 712 O O . ALA A 1 89 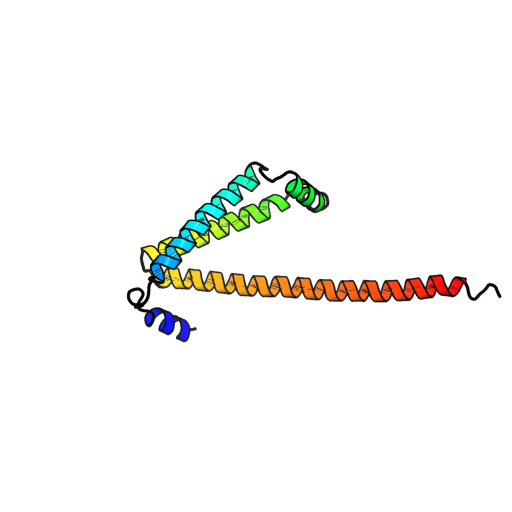? -14.947 2.044 14.614 1.00 83.31 89 ALA A O 1
ATOM 713 N N . VAL A 1 90 ? -12.773 1.550 14.335 1.00 83.62 90 VAL A N 1
ATOM 714 C CA . VAL A 1 90 ? -12.707 0.503 15.365 1.00 83.62 90 VAL A CA 1
ATOM 715 C C . VAL A 1 90 ? -12.774 1.091 16.782 1.00 83.62 90 VAL A C 1
ATOM 717 O O . VAL A 1 90 ? -13.383 0.493 17.686 1.00 83.62 90 VAL A O 1
ATOM 720 N N . TYR A 1 91 ? -12.206 2.282 16.994 1.00 82.81 91 TYR A N 1
ATOM 721 C CA . TYR A 1 91 ? -12.282 2.996 18.269 1.00 82.81 91 TYR A CA 1
ATOM 722 C C . TYR A 1 91 ? -13.711 3.467 18.564 1.00 82.81 91 TYR A C 1
ATOM 724 O O . TYR A 1 91 ? -14.251 3.127 19.621 1.00 82.81 91 TYR A O 1
ATOM 732 N N . ARG A 1 92 ? -14.364 4.147 17.608 1.00 83.44 92 ARG A N 1
ATOM 733 C CA . ARG A 1 92 ? -15.747 4.649 17.750 1.00 83.44 92 ARG A CA 1
ATOM 734 C C . ARG A 1 92 ? -16.821 3.564 17.619 1.00 83.44 92 ARG A C 1
ATOM 736 O O . ARG A 1 92 ? -17.977 3.829 17.930 1.00 83.44 92 ARG A O 1
ATOM 743 N N . ARG A 1 93 ? -16.444 2.343 17.210 1.00 76.69 93 ARG A N 1
ATOM 744 C CA . ARG A 1 93 ? -17.368 1.245 16.859 1.00 76.69 93 ARG A CA 1
ATOM 745 C C . ARG A 1 93 ? -18.368 1.662 15.773 1.00 76.69 93 ARG A C 1
ATOM 747 O O . ARG A 1 93 ? -19.518 1.228 15.782 1.00 76.69 93 ARG A O 1
ATOM 754 N N . ASP A 1 94 ? -17.920 2.507 14.850 1.00 80.25 94 ASP A N 1
ATOM 755 C CA . ASP A 1 94 ? -18.752 3.004 13.765 1.00 80.25 94 ASP A CA 1
ATOM 756 C C . ASP A 1 94 ? -18.717 2.018 12.591 1.00 80.25 94 ASP A C 1
ATOM 758 O O . ASP A 1 94 ? -17.722 1.881 11.873 1.00 80.25 94 ASP A O 1
ATOM 762 N N . LEU A 1 95 ? -19.831 1.306 12.411 1.00 77.69 95 LEU A N 1
ATOM 763 C CA . LEU A 1 95 ? -19.998 0.316 11.351 1.00 77.69 95 LEU A CA 1
ATOM 764 C C . LEU A 1 95 ? -20.008 0.951 9.956 1.00 77.69 95 LEU A C 1
ATOM 766 O O . LEU A 1 95 ? -19.714 0.258 8.984 1.00 77.69 95 LEU A O 1
ATOM 770 N N . TYR A 1 96 ? -20.355 2.233 9.828 1.00 80.38 96 TYR A N 1
ATOM 771 C CA . TYR A 1 96 ? -20.377 2.913 8.537 1.00 80.38 96 TYR A CA 1
ATOM 772 C C . TYR A 1 96 ? -18.959 3.231 8.054 1.00 80.38 96 TYR A C 1
ATOM 774 O O . TYR A 1 96 ? -18.612 2.903 6.920 1.00 80.38 96 TYR A O 1
ATOM 782 N N . LEU A 1 97 ? -18.098 3.756 8.933 1.00 79.50 97 LEU A N 1
ATOM 783 C CA . LEU A 1 97 ? -16.678 3.949 8.610 1.00 79.50 97 LEU A CA 1
ATOM 784 C C . LEU A 1 97 ? -15.974 2.618 8.320 1.00 79.50 97 LEU A C 1
ATOM 786 O O . LEU A 1 97 ? -15.184 2.534 7.382 1.00 79.50 97 LEU A O 1
ATOM 790 N N . LEU A 1 98 ? -16.288 1.563 9.082 1.00 80.56 98 LEU A N 1
ATOM 791 C CA . LEU A 1 98 ? -15.698 0.243 8.850 1.00 80.56 98 LEU A CA 1
ATOM 792 C C . LEU A 1 98 ? -16.100 -0.329 7.480 1.00 80.56 98 LEU A C 1
ATOM 794 O O . LEU A 1 98 ? -15.290 -0.984 6.827 1.00 80.56 98 LEU A O 1
ATOM 798 N N . LYS A 1 99 ? -17.325 -0.043 7.012 1.00 79.19 99 LYS A N 1
ATOM 799 C CA . LYS A 1 99 ? -17.758 -0.391 5.650 1.00 79.19 99 LYS A CA 1
ATOM 800 C C . LYS A 1 99 ? -16.930 0.337 4.601 1.00 79.19 99 LYS A C 1
ATOM 802 O O . LYS A 1 99 ? -16.450 -0.313 3.682 1.00 79.19 99 LYS A O 1
ATOM 807 N N . ILE A 1 100 ? -16.760 1.652 4.734 1.00 83.44 100 ILE A N 1
ATOM 808 C CA . ILE A 1 100 ? -15.970 2.449 3.782 1.00 83.44 100 ILE A CA 1
ATOM 809 C C . ILE A 1 100 ? -14.539 1.911 3.703 1.00 83.44 100 ILE A C 1
ATOM 811 O O . ILE A 1 100 ? -14.022 1.709 2.607 1.00 83.44 100 ILE A O 1
ATOM 815 N N . TYR A 1 101 ? -13.938 1.600 4.853 1.00 84.56 101 TYR A N 1
ATOM 816 C CA . TYR A 1 101 ? -12.612 0.995 4.908 1.00 84.56 101 TYR A CA 1
ATOM 817 C C . TYR A 1 101 ? -12.554 -0.353 4.166 1.00 84.56 101 TYR A C 1
ATOM 819 O O . TYR A 1 101 ? -11.688 -0.554 3.318 1.00 84.56 101 TYR A O 1
ATOM 827 N N . LEU A 1 102 ? -13.515 -1.252 4.412 1.00 82.88 102 LEU A N 1
ATOM 828 C CA . LEU A 1 102 ? -13.599 -2.548 3.725 1.00 82.88 102 LEU A CA 1
ATOM 829 C C . LEU A 1 102 ? -13.805 -2.416 2.211 1.00 82.88 102 LEU A C 1
ATOM 831 O O . LEU A 1 102 ? -13.192 -3.166 1.452 1.00 82.88 102 LEU A O 1
ATOM 835 N N . TYR A 1 103 ? -14.634 -1.466 1.767 1.00 81.69 103 TYR A N 1
ATOM 836 C CA . TYR A 1 103 ? -14.792 -1.165 0.342 1.00 81.69 103 TYR A CA 1
ATOM 837 C C . TYR A 1 103 ? -13.467 -0.708 -0.271 1.00 81.69 103 TYR A C 1
ATOM 839 O O . TYR A 1 103 ? -13.094 -1.214 -1.327 1.00 81.69 103 TYR A O 1
ATOM 847 N N . GLY A 1 104 ? -12.731 0.163 0.425 1.00 83.00 104 GLY A N 1
ATOM 848 C CA . GLY A 1 104 ? -11.389 0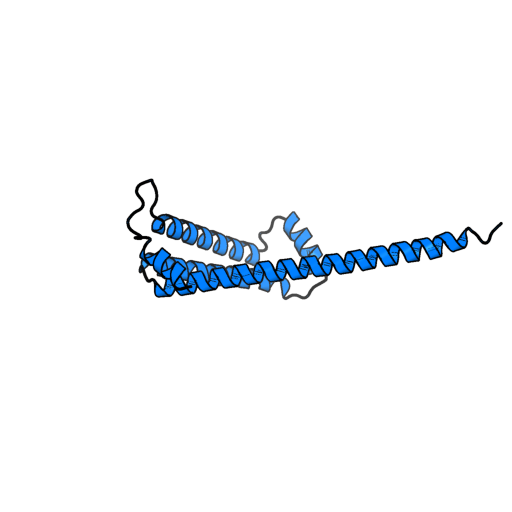.585 0.028 1.00 83.00 104 GLY A CA 1
ATOM 849 C C . GLY A 1 104 ? -10.423 -0.593 -0.122 1.00 83.00 104 GLY A C 1
ATOM 850 O O . GLY A 1 104 ? -9.835 -0.773 -1.188 1.00 83.00 104 GLY A O 1
ATOM 851 N N . CYS A 1 105 ? -10.324 -1.465 0.886 1.00 83.94 105 CYS A N 1
ATOM 852 C CA . CYS A 1 105 ? -9.484 -2.666 0.809 1.00 83.94 105 CYS A CA 1
ATOM 853 C C . CYS A 1 105 ? -9.862 -3.575 -0.366 1.00 83.94 105 CYS A C 1
ATOM 855 O O . CYS A 1 105 ? -8.980 -4.071 -1.064 1.00 83.94 105 CYS A O 1
ATOM 857 N N . PHE A 1 106 ? -11.159 -3.781 -0.611 1.00 84.25 106 PHE A N 1
ATOM 858 C CA . PHE A 1 106 ? -11.607 -4.611 -1.726 1.00 84.25 106 PHE A CA 1
ATOM 859 C C . PHE A 1 106 ? -11.232 -3.990 -3.075 1.00 84.25 106 PHE A C 1
ATOM 861 O O . PHE A 1 106 ? -10.741 -4.692 -3.955 1.00 84.25 106 PHE A O 1
ATOM 868 N N . THR A 1 107 ? -11.397 -2.672 -3.228 1.00 84.38 107 THR A N 1
ATOM 869 C CA . THR A 1 107 ? -10.967 -1.976 -4.447 1.00 84.38 107 THR A CA 1
ATOM 870 C C . THR A 1 107 ? -9.463 -2.091 -4.667 1.00 84.38 107 THR A C 1
ATOM 872 O O . THR A 1 107 ? -9.060 -2.439 -5.772 1.00 84.38 107 THR A O 1
ATOM 875 N N . ILE A 1 108 ? -8.647 -1.910 -3.622 1.00 85.31 108 ILE A N 1
ATOM 876 C CA . ILE A 1 108 ? -7.185 -2.038 -3.704 1.00 85.31 108 ILE A CA 1
ATOM 877 C C . ILE A 1 108 ? -6.791 -3.458 -4.132 1.00 85.31 108 ILE A C 1
ATOM 879 O O . ILE A 1 108 ? -5.972 -3.628 -5.035 1.00 85.31 108 ILE A O 1
ATOM 883 N N . LEU A 1 109 ? -7.420 -4.477 -3.543 1.00 84.81 109 LEU A N 1
ATOM 884 C CA . LEU A 1 109 ? -7.175 -5.882 -3.871 1.00 84.81 109 LEU A CA 1
ATOM 885 C C . LEU A 1 109 ? -7.539 -6.203 -5.328 1.00 84.81 109 LEU A C 1
ATOM 887 O O . LEU A 1 109 ? -6.776 -6.862 -6.027 1.00 84.81 109 LEU A O 1
ATOM 891 N N . VAL A 1 110 ? -8.679 -5.715 -5.820 1.00 86.38 110 VAL A N 1
ATOM 892 C CA . VAL A 1 110 ? -9.057 -5.906 -7.229 1.00 86.38 110 VAL A CA 1
ATOM 893 C C . VAL A 1 110 ? -8.082 -5.177 -8.154 1.00 86.38 110 VAL A C 1
ATOM 895 O O . VAL A 1 110 ? -7.645 -5.749 -9.152 1.00 86.38 110 VAL A O 1
ATOM 898 N N . THR A 1 111 ? -7.693 -3.943 -7.821 1.00 84.12 111 THR A N 1
ATOM 899 C CA . THR A 1 111 ? -6.732 -3.192 -8.637 1.00 84.12 111 THR A CA 1
ATOM 900 C C . THR A 1 111 ? -5.357 -3.848 -8.671 1.00 84.12 111 THR A C 1
ATOM 902 O O . THR A 1 111 ? -4.753 -3.891 -9.740 1.00 84.12 111 THR A O 1
ATOM 905 N N . SER A 1 112 ? -4.871 -4.412 -7.560 1.00 82.06 112 SER A N 1
ATOM 906 C CA . SER A 1 112 ? -3.575 -5.094 -7.543 1.00 82.06 112 SER A CA 1
ATOM 907 C C . SER A 1 112 ? -3.602 -6.348 -8.416 1.00 82.06 112 SER A C 1
ATOM 909 O O . SER A 1 112 ? -2.698 -6.531 -9.229 1.00 82.0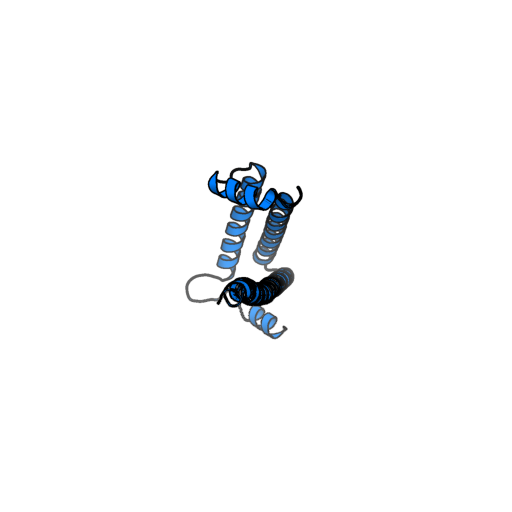6 112 SER A O 1
ATOM 911 N N . ILE A 1 113 ? -4.670 -7.151 -8.346 1.00 83.94 113 ILE A N 1
ATOM 912 C CA . ILE A 1 113 ? -4.862 -8.310 -9.234 1.00 83.94 113 ILE A CA 1
ATOM 913 C C . ILE A 1 113 ? -4.856 -7.881 -10.706 1.00 83.94 113 ILE A C 1
ATOM 915 O O . ILE A 1 113 ? -4.184 -8.511 -11.524 1.00 83.94 113 ILE A O 1
ATOM 919 N N . LEU A 1 114 ? -5.570 -6.805 -11.051 1.00 82.75 114 LEU A N 1
ATOM 920 C CA . LEU A 1 114 ? -5.613 -6.294 -12.424 1.00 82.75 114 LEU A CA 1
ATOM 921 C C . LEU A 1 114 ? -4.231 -5.841 -12.909 1.00 82.75 114 LEU A C 1
ATOM 923 O O . LEU A 1 114 ? -3.822 -6.227 -14.003 1.00 82.75 114 LEU A O 1
ATOM 927 N N . PHE A 1 115 ? -3.490 -5.081 -12.099 1.00 79.75 115 PHE A N 1
ATOM 928 C CA . PHE A 1 115 ? -2.131 -4.653 -12.442 1.00 79.75 115 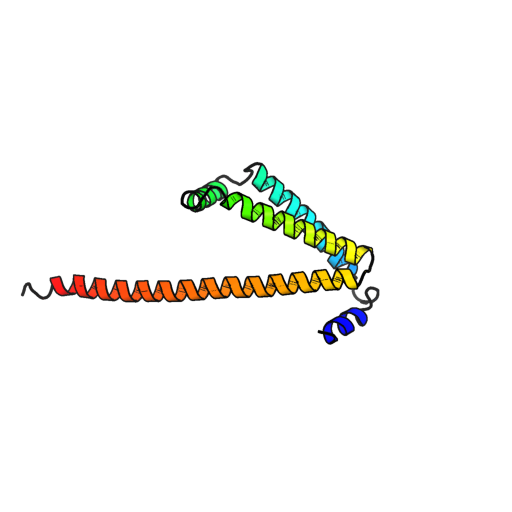PHE A CA 1
ATOM 929 C C . PHE A 1 115 ? -1.197 -5.847 -12.657 1.00 79.75 115 PHE A C 1
ATOM 931 O O . PHE A 1 115 ? -0.519 -5.907 -13.682 1.00 79.75 115 PHE A O 1
ATOM 938 N N . TYR A 1 116 ? -1.205 -6.828 -11.749 1.00 78.00 116 TYR A N 1
ATOM 939 C CA . TYR A 1 116 ? -0.406 -8.045 -11.914 1.00 78.00 116 TYR A CA 1
ATOM 940 C C . TYR A 1 116 ? -0.788 -8.815 -13.184 1.00 78.00 116 TYR A C 1
ATOM 942 O O . TYR A 1 116 ? 0.094 -9.281 -13.903 1.00 78.00 116 TYR A O 1
ATOM 950 N N . SER A 1 117 ? -2.079 -8.896 -13.510 1.00 80.62 117 SER A N 1
ATOM 951 C CA . SER A 1 117 ? -2.545 -9.565 -14.727 1.00 80.62 117 SER A CA 1
ATOM 952 C C . SER A 1 117 ? -2.055 -8.878 -16.005 1.00 80.62 117 SER A C 1
ATOM 954 O O . SER A 1 117 ? -1.674 -9.567 -16.950 1.00 80.62 117 SER A O 1
ATOM 956 N N . VAL A 1 118 ? -2.051 -7.541 -16.050 1.00 82.62 118 VAL A N 1
ATOM 957 C CA . VAL A 1 118 ? -1.556 -6.779 -17.211 1.00 82.62 118 VAL A CA 1
ATOM 958 C C . VAL A 1 118 ? -0.055 -6.981 -17.393 1.00 82.62 118 VAL A C 1
ATOM 960 O O . VAL A 1 118 ? 0.403 -7.178 -18.516 1.00 82.62 118 VAL A O 1
ATOM 963 N N . VAL A 1 119 ? 0.708 -6.978 -16.297 1.00 80.12 119 VAL A N 1
ATOM 964 C CA . VAL A 1 119 ? 2.157 -7.212 -16.340 1.00 80.12 119 VAL A CA 1
ATOM 965 C C . VAL A 1 119 ? 2.458 -8.604 -16.893 1.00 80.12 119 VAL A C 1
ATOM 967 O O . VAL A 1 119 ? 3.260 -8.725 -17.815 1.00 80.12 119 VAL A O 1
ATOM 970 N N . ILE A 1 120 ? 1.777 -9.641 -16.396 1.00 81.50 120 ILE A N 1
ATOM 971 C CA . ILE A 1 120 ? 1.959 -11.020 -16.878 1.00 81.50 120 ILE A CA 1
ATOM 972 C C . ILE A 1 120 ? 1.639 -11.125 -18.375 1.00 81.50 120 ILE A C 1
ATOM 974 O O . ILE A 1 120 ? 2.436 -11.681 -19.126 1.00 81.50 120 ILE A O 1
ATOM 978 N N . ALA A 1 121 ? 0.523 -10.543 -18.823 1.00 81.50 121 ALA A N 1
ATOM 979 C CA . ALA A 1 121 ? 0.149 -10.550 -20.237 1.00 81.50 121 ALA A CA 1
ATOM 980 C C . ALA A 1 121 ? 1.167 -9.802 -21.118 1.00 81.50 121 ALA A C 1
ATOM 982 O O . ALA A 1 121 ? 1.494 -10.253 -22.212 1.00 81.50 121 ALA A O 1
ATOM 983 N N . GLY A 1 122 ? 1.708 -8.678 -20.639 1.00 79.75 122 GLY A N 1
ATOM 984 C CA . GLY A 1 122 ? 2.754 -7.939 -21.347 1.00 79.75 122 GLY A CA 1
ATOM 985 C C . GLY A 1 122 ? 4.057 -8.733 -21.483 1.00 79.75 122 GLY A C 1
ATOM 986 O O . GLY A 1 122 ? 4.669 -8.728 -22.553 1.00 79.75 122 GLY A O 1
ATOM 987 N N . PHE A 1 123 ? 4.463 -9.448 -20.429 1.00 83.88 123 PHE A N 1
ATOM 988 C CA . PHE A 1 123 ? 5.629 -10.335 -20.472 1.00 83.88 123 PHE A CA 1
ATOM 989 C C . PHE A 1 123 ? 5.446 -11.491 -21.457 1.00 83.88 123 PHE A C 1
ATOM 991 O O . PHE A 1 123 ? 6.396 -11.833 -22.159 1.00 83.88 123 PHE A O 1
ATOM 998 N N . ASP A 1 124 ? 4.244 -12.057 -21.540 1.00 84.31 124 ASP A N 1
ATOM 999 C CA . ASP A 1 124 ? 3.934 -13.154 -22.462 1.00 84.31 124 ASP A CA 1
ATOM 1000 C C . ASP A 1 124 ? 4.128 -12.729 -23.929 1.00 84.31 124 ASP A C 1
ATOM 1002 O O . ASP A 1 124 ? 4.877 -13.357 -24.679 1.00 84.31 124 ASP A O 1
ATOM 1006 N N . VAL A 1 125 ? 3.583 -11.564 -24.302 1.00 85.00 125 VAL A N 1
ATOM 1007 C CA . VAL A 1 125 ? 3.758 -10.986 -25.648 1.00 85.00 125 VAL A CA 1
ATOM 1008 C C . VAL A 1 125 ? 5.232 -10.695 -25.947 1.00 85.00 125 VAL A C 1
ATOM 1010 O O . VAL A 1 125 ? 5.716 -10.966 -27.047 1.00 85.00 125 VAL A O 1
ATOM 1013 N N . LEU A 1 126 ? 5.980 -10.158 -24.979 1.00 85.69 126 LEU A N 1
ATOM 1014 C CA . LEU A 1 126 ? 7.401 -9.855 -25.165 1.00 85.69 126 LEU A CA 1
ATOM 1015 C C . LEU A 1 126 ? 8.231 -11.130 -25.386 1.00 85.69 126 LEU A C 1
ATOM 1017 O O . LEU A 1 126 ? 9.109 -11.150 -26.251 1.00 85.69 126 LEU A O 1
ATOM 1021 N N . MET A 1 127 ? 7.924 -12.203 -24.656 1.00 85.38 127 MET A N 1
ATOM 1022 C CA . MET A 1 127 ? 8.560 -13.509 -24.845 1.00 85.38 127 MET A CA 1
ATOM 1023 C C . MET A 1 127 ? 8.256 -14.088 -26.229 1.00 85.38 127 MET A C 1
ATOM 1025 O O . MET A 1 127 ? 9.163 -14.610 -26.882 1.00 85.38 127 MET A O 1
ATOM 1029 N N . GLU A 1 128 ? 7.027 -13.935 -26.719 1.00 84.88 128 GLU A N 1
ATOM 1030 C CA . GLU A 1 128 ? 6.648 -14.365 -28.067 1.00 84.88 128 GLU A CA 1
ATOM 1031 C C . GLU A 1 128 ? 7.455 -13.621 -29.148 1.00 84.88 128 GLU A C 1
ATOM 1033 O O . GLU A 1 128 ? 8.032 -14.251 -30.042 1.00 84.88 128 GLU A O 1
ATOM 1038 N N . PHE A 1 129 ? 7.622 -12.300 -29.013 1.00 86.44 129 PHE A N 1
ATOM 1039 C CA . PHE A 1 129 ? 8.488 -11.512 -29.900 1.00 86.44 129 PHE A CA 1
ATOM 1040 C C . PHE A 1 129 ? 9.949 -11.974 -29.867 1.00 86.44 129 PHE A C 1
ATOM 1042 O O . PHE A 1 129 ? 10.570 -12.116 -30.925 1.00 86.44 129 PHE A O 1
ATOM 1049 N N . VAL A 1 130 ? 10.505 -12.240 -28.680 1.00 89.88 130 VAL A N 1
ATOM 1050 C CA . VAL A 1 130 ? 11.886 -12.733 -28.529 1.00 89.88 130 VAL A CA 1
ATOM 1051 C C . VAL A 1 130 ? 12.061 -14.086 -29.219 1.00 89.88 130 VAL A C 1
ATOM 1053 O O . VAL A 1 130 ? 13.065 -14.299 -29.907 1.00 89.88 130 VAL A O 1
ATOM 1056 N N . ILE A 1 131 ? 11.082 -14.985 -29.101 1.00 87.50 131 ILE A N 1
ATOM 1057 C CA . ILE A 1 131 ? 11.111 -16.291 -29.769 1.00 87.50 131 ILE A CA 1
ATOM 1058 C C . ILE A 1 131 ? 11.116 -16.104 -31.289 1.00 87.50 131 ILE A C 1
ATOM 1060 O O . ILE A 1 131 ? 12.010 -16.634 -31.957 1.00 87.50 131 ILE A O 1
ATOM 1064 N N . VAL A 1 132 ? 10.198 -15.302 -31.838 1.00 87.38 132 VAL A N 1
ATOM 1065 C CA . VAL A 1 132 ? 10.123 -15.036 -33.286 1.00 87.38 132 VAL A CA 1
ATOM 1066 C C . VAL A 1 132 ? 11.421 -14.413 -33.802 1.00 87.38 132 VAL A C 1
ATOM 1068 O O . VAL A 1 132 ? 11.962 -14.868 -34.818 1.00 87.38 132 VAL A O 1
ATOM 1071 N N . PHE A 1 133 ? 11.964 -13.426 -33.085 1.00 87.69 133 PHE A N 1
ATOM 1072 C CA . PHE A 1 133 ? 13.225 -12.773 -33.438 1.00 87.69 133 PHE A CA 1
ATOM 1073 C C . PHE A 1 133 ? 14.413 -13.746 -33.381 1.00 87.69 133 PHE A C 1
ATOM 1075 O O . PHE A 1 133 ? 15.271 -13.749 -34.264 1.00 87.69 133 PHE A O 1
ATOM 1082 N N . SER A 1 134 ? 14.450 -14.637 -32.387 1.00 85.94 134 SER A N 1
ATOM 1083 C CA . SER A 1 134 ? 15.502 -15.654 -32.271 1.00 85.94 134 SER A CA 1
ATOM 1084 C C . SER A 1 134 ? 15.471 -16.672 -33.421 1.00 85.94 134 SER A C 1
ATOM 1086 O O . SER A 1 134 ? 16.526 -17.058 -33.933 1.00 85.94 134 SER A O 1
ATOM 1088 N N . ILE A 1 135 ? 14.277 -17.075 -33.873 1.00 86.44 135 ILE A N 1
ATOM 1089 C CA . ILE A 1 135 ? 14.092 -18.007 -34.994 1.00 86.44 135 ILE A CA 1
ATOM 1090 C C . ILE A 1 135 ? 14.525 -17.339 -36.300 1.00 86.44 135 ILE A C 1
ATOM 1092 O O . ILE A 1 135 ? 15.294 -17.920 -37.066 1.00 86.44 135 ILE A O 1
ATOM 1096 N N . THR A 1 136 ? 14.084 -16.103 -36.540 1.00 84.56 136 THR A N 1
ATOM 1097 C CA . THR A 1 136 ? 14.469 -15.341 -37.740 1.00 84.56 136 THR A CA 1
ATOM 1098 C C . THR A 1 136 ? 15.967 -15.059 -37.781 1.00 84.56 136 THR A C 1
ATOM 1100 O O . THR A 1 136 ? 16.598 -15.271 -38.817 1.00 84.56 136 THR A O 1
ATOM 1103 N N . TYR A 1 137 ? 16.579 -14.688 -36.657 1.00 84.50 137 TYR A N 1
ATOM 1104 C CA . TYR A 1 137 ? 18.028 -14.511 -36.571 1.00 84.50 137 TYR A CA 1
ATOM 1105 C C . TYR A 1 137 ? 18.800 -15.809 -36.867 1.00 84.50 137 TYR A C 1
ATOM 1107 O O . TYR A 1 137 ? 19.789 -15.799 -37.608 1.00 84.50 137 TYR A O 1
ATOM 1115 N N . ARG A 1 138 ? 18.338 -16.956 -36.348 1.00 78.81 138 ARG A N 1
ATOM 1116 C CA . ARG A 1 138 ? 18.922 -18.274 -36.664 1.00 78.81 138 ARG A CA 1
ATOM 1117 C C . ARG A 1 138 ? 18.754 -18.643 -38.139 1.00 78.81 138 ARG A C 1
ATOM 1119 O O . ARG A 1 138 ? 19.682 -19.189 -38.726 1.00 78.81 138 ARG A O 1
ATOM 1126 N N . ALA A 1 139 ? 17.618 -18.320 -38.752 1.00 76.31 139 ALA A N 1
ATOM 1127 C CA . ALA A 1 139 ? 17.382 -18.574 -40.173 1.00 76.31 139 ALA A CA 1
ATOM 1128 C C . ALA A 1 139 ? 18.302 -17.727 -41.073 1.00 76.31 139 ALA A C 1
ATOM 1130 O O . ALA A 1 139 ? 18.874 -18.242 -42.035 1.00 76.31 139 ALA A O 1
ATOM 1131 N N . ILE A 1 140 ? 18.510 -16.452 -40.731 1.00 75.19 140 ILE A N 1
ATOM 1132 C CA . ILE A 1 140 ? 19.387 -15.538 -41.480 1.00 75.19 140 ILE A CA 1
ATOM 1133 C C . ILE A 1 140 ? 20.868 -15.912 -41.302 1.00 75.19 140 ILE A C 1
ATOM 1135 O O . ILE A 1 140 ? 21.612 -15.959 -42.281 1.00 75.19 140 ILE A O 1
ATOM 1139 N N . SER A 1 141 ? 21.304 -16.232 -40.079 1.00 67.44 141 SER A N 1
ATOM 1140 C CA . SER A 1 141 ? 22.693 -16.646 -39.809 1.00 67.44 141 SER A CA 1
ATOM 1141 C C . SER A 1 141 ? 23.015 -18.057 -40.328 1.00 67.44 141 SER A C 1
ATOM 1143 O O . SER A 1 141 ? 24.116 -18.288 -40.829 1.00 67.44 141 SER A O 1
ATOM 1145 N N . GLY A 1 142 ? 22.052 -18.984 -40.302 1.00 58.38 142 GLY A N 1
ATOM 1146 C CA . GLY A 1 142 ? 22.178 -20.329 -40.876 1.00 58.38 142 GLY A CA 1
ATOM 1147 C C . GLY A 1 142 ? 22.164 -20.360 -42.410 1.00 58.38 142 GLY A C 1
ATOM 1148 O O . GLY A 1 142 ? 22.825 -21.205 -43.015 1.00 58.38 142 GLY A O 1
ATOM 1149 N N . GLY A 1 143 ? 21.491 -19.403 -43.060 1.00 52.03 143 GLY A N 1
ATOM 1150 C CA . GLY A 1 143 ? 21.466 -19.267 -44.524 1.00 52.03 143 GLY A CA 1
ATOM 1151 C C . GLY A 1 143 ? 22.804 -18.848 -45.152 1.00 52.03 143 GLY A C 1
ATOM 1152 O O . GLY A 1 143 ? 23.017 -19.061 -46.346 1.00 52.03 143 GLY A O 1
ATOM 1153 N N . GLY A 1 144 ? 23.738 -18.305 -44.363 1.00 48.31 144 GLY A N 1
ATOM 1154 C CA . GLY A 1 144 ? 25.077 -17.927 -44.831 1.00 48.31 144 GLY A CA 1
ATOM 1155 C C . GLY A 1 144 ? 26.055 -19.099 -44.990 1.00 48.31 144 GLY A C 1
ATOM 1156 O O . GLY A 1 144 ? 27.004 -19.001 -45.769 1.00 48.31 144 GLY A O 1
ATOM 1157 N N . ALA A 1 145 ? 25.827 -20.220 -44.297 1.00 49.31 145 ALA A N 1
ATOM 1158 C CA . ALA A 1 145 ? 26.728 -21.377 -44.322 1.00 49.31 145 ALA A CA 1
ATOM 1159 C C . ALA A 1 145 ? 26.417 -22.378 -45.453 1.00 49.31 145 ALA A C 1
ATOM 1161 O O . ALA A 1 145 ? 27.295 -23.135 -45.860 1.00 49.31 145 ALA A O 1
ATOM 1162 N N . ALA A 1 146 ? 25.197 -22.368 -46.002 1.00 49.44 146 ALA A N 1
ATOM 1163 C CA . ALA A 1 146 ? 24.770 -23.313 -47.040 1.00 49.44 146 ALA A CA 1
ATOM 1164 C C . ALA A 1 146 ? 25.126 -22.887 -48.481 1.00 49.44 146 ALA A C 1
ATOM 1166 O O . ALA A 1 146 ? 24.911 -23.655 -49.411 1.00 49.44 146 ALA A O 1
ATOM 1167 N N . ARG A 1 147 ? 25.686 -21.684 -48.686 1.00 45.22 147 ARG A N 1
ATOM 1168 C CA . ARG A 1 147 ? 26.041 -21.140 -50.017 1.00 45.22 147 ARG A CA 1
ATOM 1169 C C . ARG A 1 147 ? 27.551 -21.142 -50.317 1.00 45.22 147 ARG A C 1
ATOM 1171 O O . ARG A 1 147 ? 28.001 -20.414 -51.197 1.00 45.22 147 ARG A O 1
ATOM 1178 N N . ARG A 1 148 ? 28.336 -21.921 -49.560 1.00 47.12 148 ARG A N 1
ATOM 1179 C CA . ARG A 1 148 ? 29.779 -22.174 -49.778 1.00 47.12 148 ARG A CA 1
ATOM 1180 C C . ARG A 1 148 ? 30.107 -23.676 -49.785 1.00 47.12 148 ARG A C 1
ATOM 1182 O O . ARG A 1 148 ? 31.046 -24.110 -49.117 1.00 47.12 148 ARG A O 1
ATOM 1189 N N . ARG A 1 149 ? 29.323 -24.473 -50.503 1.00 40.78 149 ARG A N 1
ATOM 1190 C CA . ARG A 1 149 ? 29.750 -25.777 -51.021 1.00 40.78 149 ARG A CA 1
ATOM 1191 C C . ARG A 1 149 ? 29.269 -25.910 -52.450 1.00 40.78 149 ARG A C 1
ATOM 1193 O O . ARG A 1 149 ? 28.142 -25.435 -52.707 1.00 40.78 149 ARG A O 1
#